Protein AF-A0A2G9TW06-F1 (afdb_monomer_lite)

pLDDT: mean 89.99, std 10.23, range [51.75, 98.56]

Foldseek 3Di:
DVVVVVVLLVVLVVCVVVVNNVVSVVSLVVVCVVDPQPLSSLVSVLVSLQVVLVPDPHRDSVVSLVSLCCQLPDPPHDLLRNLVSLQVVLVCCVPVVVNLVVSLVSLVVSCVVVVQDPSSLVSQLVSQPPDPPHDLVSNLVSLVSNLPTPYDPVSNVVSVVVNVVCCVPPNPDPPD

Sequence (176 aa):
MADYKVKVVWMSAWQLRYGNYAEAGSILNSFRRKHPGYAAVELRLIGMLRRRADAERSPDYSGVINKFEKLIHSSDTPRHLSSYYSVKLARFHLKTRNDRRLAEKIIRRALERDRDNIQLLLQLIDLAFTNPEFSQTAVIEAFDFAIKSNISDADKLQFSQRKLDFLEDLSYDIDV

InterPro domains:
  IPR011990 Tetratricopeptide-like helical domain superfamily [G3DSA:1.25.40.10] (8-174)
  IPR011990 Tetratricopeptide-like helical domain superfamily [SSF48452] (10-169)

Secondary structure (DSSP, 8-state):
-HHHHHHHHHHHHHHHHTT-HHHHHHHHHHHHHHSTT-HHHHHHHHHHHHHHHHTSSS---HHHHHHHHHHHH-TTS-HHHHHHHHHHHHHHHHHHS--HHHHHHHHHHHHTTSTT-HHHHHHHHHHHHT-SS--HHHHHHHHHHHHTSS--HHHHHHHHHHHHHHHHHH-S-S--

Organism: Teladorsagia circumcincta (NCBI:txid45464)

Radius of gyration: 19.0 Å; chains: 1; bounding box: 40×36×56 Å

Structure (mmCIF, N/CA/C/O backbone):
data_AF-A0A2G9TW06-F1
#
_entry.id   AF-A0A2G9TW06-F1
#
loop_
_atom_site.group_PDB
_atom_site.id
_atom_site.type_symbol
_atom_site.label_atom_id
_atom_site.label_alt_id
_atom_site.label_comp_id
_atom_site.label_asym_id
_atom_site.label_entity_id
_atom_site.label_seq_id
_atom_site.pdbx_PDB_ins_code
_atom_site.Cartn_x
_atom_site.Cartn_y
_atom_site.Cartn_z
_atom_site.occupancy
_atom_site.B_iso_or_equiv
_atom_site.auth_seq_id
_atom_site.auth_comp_id
_atom_site.auth_asym_id
_atom_site.auth_atom_id
_atom_site.pdbx_PDB_model_num
ATOM 1 N N . MET A 1 1 ? -1.744 -24.840 -16.290 1.00 54.44 1 MET A N 1
ATOM 2 C CA . MET A 1 1 ? -1.806 -23.364 -16.463 1.00 54.44 1 MET A CA 1
ATOM 3 C C . MET A 1 1 ? -1.023 -22.598 -15.387 1.00 54.44 1 MET A C 1
ATOM 5 O O . MET A 1 1 ? -0.313 -21.676 -15.760 1.00 54.44 1 MET A O 1
ATOM 9 N N . ALA A 1 2 ? -1.092 -22.960 -14.095 1.00 58.78 2 ALA A N 1
ATOM 10 C CA . ALA A 1 2 ? -0.295 -22.322 -13.029 1.00 58.78 2 ALA A CA 1
ATOM 11 C C . ALA A 1 2 ? 1.229 -22.384 -13.278 1.00 58.78 2 ALA A C 1
ATOM 13 O O . ALA A 1 2 ? 1.912 -21.370 -13.169 1.00 58.78 2 ALA A O 1
ATOM 14 N N . ASP A 1 3 ? 1.722 -23.535 -13.736 1.00 66.25 3 ASP A N 1
ATOM 15 C CA . ASP A 1 3 ? 3.138 -23.773 -14.047 1.00 66.25 3 ASP A CA 1
ATOM 16 C C . ASP A 1 3 ? 3.697 -22.817 -15.124 1.00 66.25 3 ASP A C 1
ATOM 18 O O . ASP A 1 3 ? 4.742 -22.195 -14.956 1.00 66.25 3 ASP A O 1
ATOM 22 N N . TYR A 1 4 ? 2.925 -22.555 -16.185 1.00 68.75 4 TYR A N 1
ATOM 23 C CA . TYR A 1 4 ? 3.313 -21.604 -17.235 1.00 68.75 4 TYR A CA 1
ATOM 24 C C . TYR A 1 4 ? 3.450 -20.164 -16.712 1.00 68.75 4 TYR A C 1
ATOM 26 O O . TYR A 1 4 ? 4.367 -19.440 -17.100 1.00 68.75 4 TYR A O 1
ATOM 34 N N . LYS A 1 5 ? 2.565 -19.745 -15.798 1.00 70.25 5 LYS A N 1
ATOM 35 C CA . LYS A 1 5 ? 2.596 -18.397 -15.211 1.00 70.25 5 LYS A CA 1
ATOM 36 C C . LYS A 1 5 ? 3.821 -18.211 -14.315 1.00 70.25 5 LYS A C 1
ATOM 38 O O . LYS A 1 5 ? 4.487 -17.180 -14.400 1.00 70.25 5 LYS A O 1
ATOM 43 N N . VAL A 1 6 ? 4.141 -19.219 -13.500 1.00 72.56 6 VAL A N 1
ATOM 44 C CA . VAL A 1 6 ? 5.351 -19.234 -12.663 1.00 72.56 6 VAL A CA 1
ATOM 45 C C . VAL A 1 6 ? 6.596 -19.217 -13.544 1.00 72.56 6 VAL A C 1
ATOM 47 O O . VAL A 1 6 ? 7.471 -18.379 -13.340 1.00 72.56 6 VAL A O 1
ATOM 50 N N . LYS A 1 7 ? 6.634 -20.053 -14.585 1.00 73.69 7 LYS A N 1
ATOM 51 C CA . LYS A 1 7 ? 7.751 -20.148 -15.530 1.00 73.69 7 LYS A CA 1
ATOM 52 C C . LYS A 1 7 ? 8.046 -18.825 -16.235 1.00 73.69 7 LYS A C 1
ATOM 54 O O . LYS A 1 7 ? 9.206 -18.445 -16.326 1.00 73.69 7 LYS A O 1
ATOM 59 N N . VAL A 1 8 ? 7.029 -18.079 -16.669 1.00 74.25 8 VAL A N 1
ATOM 60 C CA . VAL A 1 8 ? 7.224 -16.767 -17.318 1.00 74.25 8 VAL A CA 1
ATOM 61 C C . VAL A 1 8 ? 7.754 -15.715 -16.344 1.00 74.25 8 VAL A C 1
ATOM 63 O O . VAL A 1 8 ? 8.673 -14.963 -16.683 1.00 74.25 8 VAL A O 1
ATOM 66 N N . VAL A 1 9 ? 7.228 -15.676 -15.117 1.00 71.81 9 VAL A N 1
ATOM 67 C CA . VAL A 1 9 ? 7.752 -14.784 -14.072 1.00 71.81 9 VAL A CA 1
ATOM 68 C C . VAL A 1 9 ? 9.211 -15.131 -13.772 1.00 71.81 9 VAL A C 1
ATOM 70 O O . VAL A 1 9 ? 10.056 -14.236 -13.751 1.00 71.81 9 VAL A O 1
ATOM 73 N N . TRP A 1 10 ? 9.523 -16.418 -13.632 1.00 75.00 10 TRP A N 1
ATOM 74 C CA . TRP A 1 10 ? 10.867 -16.908 -13.347 1.00 75.00 10 TRP A CA 1
ATOM 75 C C . TRP A 1 10 ? 11.848 -16.620 -14.492 1.00 75.00 10 TRP A C 1
ATOM 77 O O . TRP A 1 10 ? 12.915 -16.063 -14.257 1.00 75.00 10 TRP A O 1
ATOM 87 N N . MET A 1 11 ? 11.463 -16.888 -15.742 1.00 69.88 11 MET A N 1
ATOM 88 C CA . MET A 1 11 ? 12.270 -16.603 -16.936 1.00 69.88 11 MET A CA 1
ATOM 89 C C . MET A 1 11 ? 12.551 -15.111 -17.099 1.00 69.88 11 MET A C 1
ATOM 91 O O . MET A 1 11 ? 13.693 -14.720 -17.325 1.00 69.88 11 MET A O 1
ATOM 95 N N . SER A 1 12 ? 11.540 -14.255 -16.924 1.00 72.25 12 SER A N 1
ATOM 96 C CA . SER A 1 12 ? 11.765 -12.807 -16.956 1.00 72.25 12 SER A CA 1
ATOM 97 C C . SER A 1 12 ? 12.694 -12.358 -15.824 1.00 72.25 12 SER A C 1
ATOM 99 O O . SER A 1 12 ? 13.491 -11.439 -15.999 1.00 72.25 12 SER A O 1
ATOM 101 N N . ALA A 1 13 ? 12.627 -13.010 -14.658 1.00 72.50 13 ALA A N 1
ATOM 102 C CA . ALA A 1 13 ? 13.502 -12.705 -13.539 1.00 72.50 13 ALA A CA 1
ATOM 103 C C . ALA A 1 13 ? 14.948 -13.130 -13.780 1.00 72.50 13 ALA A C 1
ATOM 105 O O . ALA A 1 13 ? 15.857 -12.360 -13.471 1.00 72.50 13 ALA A O 1
ATOM 106 N N . TRP A 1 14 ? 15.131 -14.297 -14.389 1.00 73.25 14 TRP A N 1
ATOM 107 C CA . TRP A 1 14 ? 16.414 -14.802 -14.841 1.00 73.25 14 TRP A CA 1
ATOM 108 C C . TRP A 1 14 ? 17.039 -13.858 -15.873 1.00 73.25 14 TRP A C 1
ATOM 110 O O . TRP A 1 14 ? 18.122 -13.346 -15.622 1.00 73.25 14 TRP A O 1
ATOM 120 N N . GLN A 1 15 ? 16.324 -13.491 -16.943 1.00 73.44 15 GLN A N 1
ATOM 121 C CA . GLN A 1 15 ? 16.836 -12.566 -17.969 1.00 73.44 15 GLN A CA 1
ATOM 122 C C . GLN A 1 15 ? 17.279 -11.214 -17.383 1.00 73.44 15 GLN A C 1
ATOM 124 O O . GLN A 1 15 ? 18.319 -10.668 -17.746 1.00 73.44 15 GLN A O 1
ATOM 129 N N . LEU A 1 16 ? 16.539 -10.701 -16.397 1.00 70.56 16 LEU A N 1
ATOM 130 C CA . LEU A 1 16 ? 16.907 -9.472 -15.690 1.00 70.56 16 LEU A CA 1
ATOM 131 C C . LEU A 1 16 ? 18.169 -9.613 -14.831 1.00 70.56 16 LEU A C 1
ATOM 133 O O . LEU A 1 16 ? 18.890 -8.633 -14.670 1.00 70.56 16 LEU A O 1
ATOM 137 N N . ARG A 1 17 ? 18.449 -10.807 -14.297 1.00 72.94 17 ARG A N 1
ATOM 138 C CA . ARG A 1 17 ? 19.679 -11.090 -13.543 1.00 72.94 17 ARG A CA 1
ATOM 139 C C . ARG A 1 17 ? 20.920 -11.045 -14.438 1.00 72.94 17 ARG A C 1
ATOM 141 O O . ARG A 1 17 ? 21.968 -10.624 -13.969 1.00 72.94 17 ARG A O 1
ATOM 148 N N . TYR A 1 18 ? 20.787 -11.421 -15.709 1.00 75.75 18 TYR A N 1
ATOM 149 C CA . TYR A 1 18 ? 21.867 -11.368 -16.704 1.00 75.75 18 TYR A CA 1
ATOM 150 C C . TYR A 1 18 ? 21.911 -10.045 -17.484 1.00 75.75 18 TYR A C 1
ATOM 152 O O . TYR A 1 18 ? 22.607 -9.941 -18.487 1.00 75.75 18 TYR A O 1
ATOM 160 N N . GLY A 1 19 ? 21.165 -9.023 -17.047 1.00 72.94 19 GLY A N 1
ATOM 161 C CA . GLY A 1 19 ? 21.174 -7.699 -17.675 1.00 72.94 19 GLY A CA 1
ATOM 162 C C . GLY A 1 19 ? 20.439 -7.621 -19.018 1.00 72.94 19 GLY A C 1
ATOM 163 O O . GLY A 1 19 ? 20.488 -6.584 -19.677 1.00 72.94 19 GLY A O 1
ATOM 164 N N . ASN A 1 20 ? 19.707 -8.662 -19.422 1.00 82.62 20 ASN A N 1
ATOM 165 C CA . ASN A 1 20 ? 18.988 -8.686 -20.693 1.00 82.62 20 ASN A CA 1
ATOM 166 C C . ASN A 1 20 ? 17.563 -8.118 -20.547 1.00 82.62 20 ASN A C 1
ATOM 168 O O . ASN A 1 20 ? 16.547 -8.821 -20.547 1.00 82.62 20 ASN A O 1
ATOM 172 N N . TYR A 1 21 ? 17.490 -6.796 -20.376 1.00 79.31 21 TYR A N 1
ATOM 173 C CA . TYR A 1 21 ? 16.233 -6.074 -20.161 1.00 79.31 21 TYR A CA 1
ATOM 174 C C . TYR A 1 21 ? 15.301 -6.100 -21.380 1.00 79.31 21 TYR A C 1
ATOM 176 O O . TYR A 1 21 ? 14.080 -6.107 -21.210 1.00 79.31 21 TYR A O 1
ATOM 184 N N . ALA A 1 22 ? 15.850 -6.121 -22.598 1.00 81.56 22 ALA A N 1
ATOM 185 C CA . ALA A 1 22 ? 15.057 -6.093 -23.825 1.00 81.56 22 ALA A CA 1
ATOM 186 C C . ALA A 1 22 ? 14.252 -7.390 -23.996 1.00 81.56 22 ALA A C 1
ATOM 188 O O . ALA A 1 22 ? 13.036 -7.355 -24.207 1.00 81.56 22 ALA A O 1
ATOM 189 N N . GLU A 1 23 ? 14.908 -8.538 -23.814 1.00 83.56 23 GLU A N 1
ATOM 190 C CA . GLU A 1 23 ? 14.266 -9.844 -23.929 1.00 83.56 23 GLU A CA 1
ATOM 191 C C . GLU A 1 23 ? 13.256 -10.079 -22.800 1.00 83.56 23 GLU A C 1
ATOM 193 O O . GLU A 1 23 ? 12.117 -10.478 -23.057 1.00 83.56 23 GLU A O 1
ATOM 198 N N . ALA A 1 24 ? 13.616 -9.723 -21.559 1.00 83.31 24 ALA A N 1
ATOM 199 C CA . ALA A 1 24 ? 12.687 -9.753 -20.430 1.00 83.31 24 ALA A CA 1
ATOM 200 C C . ALA A 1 24 ? 11.417 -8.933 -20.714 1.00 83.31 24 ALA A C 1
ATOM 202 O O . ALA A 1 24 ? 10.301 -9.395 -20.461 1.00 83.31 24 ALA A O 1
ATOM 203 N N . GLY A 1 25 ? 11.574 -7.734 -21.286 1.00 84.56 25 GLY A N 1
ATOM 204 C CA . GLY A 1 25 ? 10.462 -6.878 -21.689 1.00 84.56 25 GLY A CA 1
ATOM 205 C C . GLY A 1 25 ? 9.593 -7.509 -22.778 1.00 84.56 25 GLY A C 1
ATOM 206 O O . GLY A 1 25 ? 8.365 -7.459 -22.686 1.00 84.56 25 GLY A O 1
ATOM 207 N N . SER A 1 26 ? 10.202 -8.141 -23.784 1.00 87.00 26 SER A N 1
ATOM 208 C CA . SER A 1 26 ? 9.482 -8.828 -24.866 1.00 87.00 26 SER A CA 1
ATOM 209 C C . SER A 1 26 ? 8.636 -9.999 -24.351 1.00 87.00 26 SER A C 1
ATOM 211 O O . SER A 1 26 ? 7.446 -10.100 -24.675 1.00 87.00 26 SER A O 1
ATOM 213 N N . ILE A 1 27 ? 9.212 -10.835 -23.478 1.00 86.38 27 ILE A N 1
ATOM 214 C CA . ILE A 1 27 ? 8.524 -11.967 -22.840 1.00 86.38 27 ILE A CA 1
ATOM 215 C C . ILE A 1 27 ? 7.330 -11.466 -22.018 1.00 86.38 27 ILE A C 1
ATOM 217 O O . ILE A 1 27 ? 6.205 -11.940 -22.196 1.00 86.38 27 ILE A O 1
ATOM 221 N N . LEU A 1 28 ? 7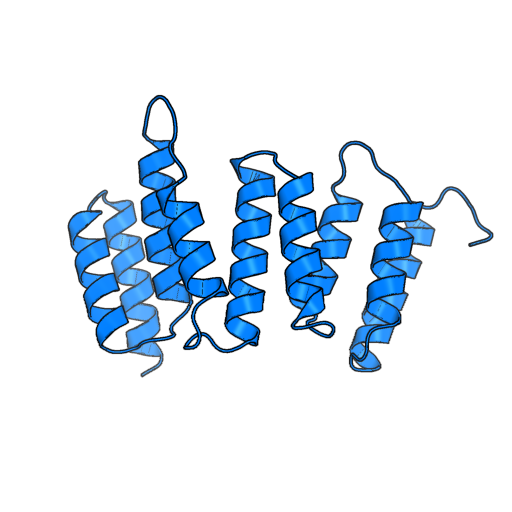.549 -10.466 -21.158 1.00 86.38 28 LEU A N 1
ATOM 222 C CA . LEU A 1 28 ? 6.508 -9.912 -20.290 1.00 86.38 28 LEU A CA 1
ATOM 223 C C . LEU A 1 28 ? 5.385 -9.240 -21.086 1.00 86.38 28 LEU A C 1
ATOM 225 O O . LEU A 1 28 ? 4.214 -9.452 -20.782 1.00 86.38 28 LEU A O 1
ATOM 229 N N . ASN A 1 29 ? 5.710 -8.472 -22.129 1.00 86.94 29 ASN A N 1
ATOM 230 C CA . ASN A 1 29 ? 4.702 -7.840 -22.983 1.00 86.94 29 ASN A CA 1
ATOM 231 C C . ASN A 1 29 ? 3.894 -8.877 -23.774 1.00 86.94 29 ASN A C 1
ATOM 233 O O . ASN A 1 29 ? 2.678 -8.737 -23.910 1.00 86.94 29 ASN A O 1
ATOM 237 N N . SER A 1 30 ? 4.544 -9.932 -24.268 1.00 87.75 30 SER A N 1
ATOM 238 C CA . SER A 1 30 ? 3.863 -11.029 -24.961 1.00 87.75 30 SER A CA 1
ATOM 239 C C . SER A 1 30 ? 2.915 -11.782 -24.034 1.00 87.75 30 SER A C 1
ATOM 241 O O . SER A 1 30 ? 1.785 -12.072 -24.421 1.00 87.75 30 SER A O 1
ATOM 243 N N . PHE A 1 31 ? 3.334 -12.031 -22.794 1.00 87.31 31 PHE A N 1
ATOM 244 C CA . PHE A 1 31 ? 2.477 -12.638 -21.784 1.00 87.31 31 PHE A CA 1
ATOM 245 C C . PHE A 1 31 ? 1.322 -11.718 -21.376 1.00 87.31 31 PHE A C 1
ATOM 247 O O . PHE A 1 31 ? 0.184 -12.176 -21.323 1.00 87.31 31 PHE A O 1
ATOM 254 N N . ARG A 1 32 ? 1.579 -10.418 -21.160 1.00 85.81 32 ARG A N 1
ATOM 255 C CA . ARG A 1 32 ? 0.546 -9.420 -20.832 1.00 85.81 32 ARG A CA 1
ATOM 256 C C . ARG A 1 32 ? -0.581 -9.417 -21.863 1.00 85.81 32 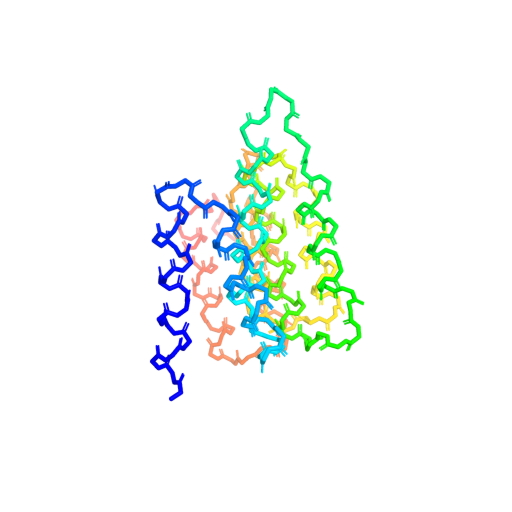ARG A C 1
ATOM 258 O O . ARG A 1 32 ? -1.742 -9.375 -21.484 1.00 85.81 32 ARG A O 1
ATOM 265 N N . ARG A 1 33 ? -0.242 -9.486 -23.157 1.00 86.38 33 ARG A N 1
ATOM 266 C CA . ARG A 1 33 ? -1.234 -9.543 -24.245 1.00 86.38 33 ARG A CA 1
ATOM 267 C C . ARG A 1 33 ? -2.108 -10.798 -24.184 1.00 86.38 33 ARG A C 1
ATOM 269 O O . ARG A 1 33 ? -3.290 -10.716 -24.477 1.00 86.38 33 ARG A O 1
ATOM 276 N N . LYS A 1 34 ? -1.532 -11.944 -23.809 1.00 85.62 34 LYS A N 1
ATOM 277 C CA . LYS A 1 34 ? -2.253 -13.224 -23.705 1.00 85.62 34 LYS A CA 1
ATOM 278 C C . LYS A 1 34 ? -3.063 -13.353 -22.411 1.00 85.62 34 LYS A C 1
ATOM 280 O O . LYS A 1 34 ? -4.050 -14.080 -22.380 1.00 85.62 34 LYS A O 1
ATOM 285 N N . HIS A 1 35 ? -2.635 -12.679 -21.346 1.00 82.88 35 HIS A N 1
ATOM 286 C CA . HIS A 1 35 ? -3.215 -12.778 -20.008 1.00 82.88 35 HIS A CA 1
ATOM 287 C C . HIS A 1 35 ? -3.328 -11.386 -19.359 1.00 82.88 35 HIS A C 1
ATOM 289 O O . HIS A 1 35 ? -2.545 -11.064 -18.454 1.00 82.88 35 HIS A O 1
ATOM 295 N N . PRO A 1 36 ? -4.275 -10.544 -19.816 1.00 80.19 36 PRO A N 1
ATOM 296 C CA . PRO A 1 36 ? -4.518 -9.242 -19.203 1.00 80.19 36 PRO A CA 1
ATOM 297 C C . PRO A 1 36 ? -4.932 -9.398 -17.731 1.00 80.19 36 PRO A C 1
ATOM 299 O O . PRO A 1 36 ? -5.491 -10.416 -17.327 1.00 80.19 36 PRO A O 1
ATOM 302 N N . GLY A 1 37 ? -4.611 -8.399 -16.905 1.00 79.81 37 GLY A N 1
ATOM 303 C CA . GLY A 1 37 ? -4.946 -8.396 -15.474 1.00 79.81 37 GLY A CA 1
ATOM 304 C C . GLY A 1 37 ? -4.001 -9.201 -14.571 1.00 79.81 37 GLY A C 1
ATOM 305 O O . GLY A 1 37 ? -4.181 -9.211 -13.354 1.00 79.81 37 GLY A O 1
ATOM 306 N N . TYR A 1 38 ? -2.957 -9.845 -15.108 1.00 87.19 38 TYR A N 1
ATOM 307 C CA . TYR A 1 38 ? -1.989 -10.570 -14.280 1.00 87.19 38 TYR A CA 1
ATOM 308 C C . TYR A 1 38 ? -1.014 -9.616 -13.569 1.00 87.19 38 TYR A C 1
ATOM 310 O O . TYR A 1 38 ? 0.043 -9.264 -14.099 1.00 87.19 38 TYR A O 1
ATOM 318 N N . ALA A 1 39 ? -1.357 -9.217 -12.341 1.00 87.44 39 ALA A N 1
ATOM 319 C CA . ALA A 1 39 ? -0.666 -8.158 -11.599 1.00 87.44 39 ALA A CA 1
ATOM 320 C C . ALA A 1 39 ? 0.852 -8.355 -11.448 1.00 87.44 39 ALA A C 1
ATOM 322 O O . ALA A 1 39 ? 1.613 -7.389 -11.508 1.00 87.44 39 ALA A O 1
ATOM 323 N N . ALA A 1 40 ? 1.320 -9.600 -11.319 1.00 85.62 40 ALA A N 1
ATOM 324 C CA . ALA A 1 40 ? 2.749 -9.898 -11.214 1.00 85.62 40 ALA A CA 1
ATOM 325 C C . ALA A 1 40 ? 3.552 -9.437 -12.447 1.00 85.62 40 ALA A C 1
ATOM 327 O O . ALA A 1 40 ? 4.700 -9.013 -12.310 1.00 85.62 40 ALA A O 1
ATOM 328 N N . VAL A 1 41 ? 2.954 -9.480 -13.643 1.00 87.88 41 VAL A N 1
ATOM 329 C CA . VAL A 1 41 ? 3.599 -9.025 -14.886 1.00 87.88 41 VAL A CA 1
ATOM 330 C C . VAL A 1 41 ? 3.708 -7.508 -14.905 1.00 87.88 41 VAL A C 1
ATOM 332 O O . VAL A 1 41 ? 4.777 -6.981 -15.210 1.00 87.88 41 VAL A O 1
ATOM 335 N N . GLU A 1 42 ? 2.643 -6.806 -14.515 1.00 90.62 42 GLU A N 1
ATOM 336 C CA . GLU A 1 42 ? 2.659 -5.345 -14.418 1.00 90.62 42 GLU A CA 1
ATOM 337 C C . GLU A 1 42 ? 3.699 -4.861 -13.408 1.00 90.62 42 GLU A C 1
ATOM 339 O O . GLU A 1 42 ? 4.520 -4.003 -13.730 1.00 90.62 42 GLU A O 1
ATOM 344 N N . LEU A 1 43 ? 3.760 -5.478 -12.225 1.00 91.31 43 LEU A N 1
ATOM 345 C CA . LEU A 1 43 ? 4.783 -5.148 -11.232 1.00 91.31 43 LEU A CA 1
ATOM 346 C C . LEU A 1 43 ? 6.201 -5.430 -11.726 1.00 91.31 43 LEU A C 1
ATOM 348 O O . LEU A 1 43 ? 7.127 -4.692 -11.385 1.00 91.31 43 LEU A O 1
ATOM 352 N N . ARG A 1 44 ? 6.401 -6.472 -12.540 1.00 88.69 44 ARG A N 1
ATOM 353 C CA . ARG A 1 44 ? 7.720 -6.767 -13.108 1.00 88.69 44 ARG A CA 1
ATOM 354 C C . ARG A 1 44 ? 8.140 -5.703 -14.117 1.00 88.69 44 ARG A C 1
ATOM 356 O O . ARG A 1 44 ? 9.276 -5.235 -14.039 1.00 88.69 44 ARG A O 1
ATOM 363 N N . LEU A 1 45 ? 7.228 -5.294 -15.000 1.00 89.56 45 LEU A N 1
ATOM 364 C CA . LEU A 1 45 ? 7.445 -4.207 -15.959 1.00 89.56 45 LEU A CA 1
ATOM 365 C C . LEU A 1 45 ? 7.747 -2.886 -15.242 1.00 89.56 45 LEU A C 1
ATOM 367 O O . LEU A 1 45 ? 8.724 -2.217 -15.570 1.00 89.56 45 LEU A O 1
ATOM 371 N N . ILE A 1 46 ? 6.977 -2.548 -14.209 1.00 93.12 46 ILE A N 1
ATOM 372 C CA . ILE A 1 46 ? 7.234 -1.365 -13.378 1.00 93.12 46 ILE A CA 1
ATOM 373 C C . ILE A 1 46 ? 8.599 -1.463 -12.690 1.00 93.12 46 ILE A C 1
ATOM 375 O O . ILE A 1 46 ? 9.370 -0.508 -12.686 1.00 93.12 46 ILE A O 1
ATOM 379 N N . GLY A 1 47 ? 8.945 -2.634 -12.153 1.00 90.88 47 GLY A N 1
ATOM 380 C CA . GLY A 1 47 ? 10.249 -2.867 -11.542 1.00 90.88 47 GLY A CA 1
ATOM 381 C C . GLY A 1 47 ? 11.417 -2.703 -12.520 1.00 90.88 47 GLY A C 1
ATOM 382 O O . GLY A 1 47 ? 12.505 -2.328 -12.091 1.00 90.88 47 GLY A O 1
ATOM 383 N N . MET A 1 48 ? 11.216 -2.968 -13.816 1.00 88.50 48 MET A N 1
ATOM 384 C CA . MET A 1 48 ? 12.212 -2.676 -14.855 1.00 88.50 48 MET A CA 1
ATOM 385 C C . MET A 1 48 ? 12.370 -1.175 -15.079 1.00 88.50 48 MET A C 1
ATOM 387 O O . MET A 1 48 ? 13.502 -0.705 -15.121 1.00 88.50 48 MET A O 1
ATOM 391 N N . LEU A 1 49 ? 11.260 -0.432 -15.172 1.00 90.69 49 LEU A N 1
ATOM 392 C CA . LEU A 1 49 ? 11.288 1.031 -15.280 1.00 90.69 49 LEU A CA 1
ATOM 393 C C . LEU A 1 49 ? 12.024 1.651 -14.089 1.00 90.69 49 LEU A C 1
ATOM 395 O O . LEU A 1 49 ? 12.889 2.495 -14.277 1.00 90.69 49 LEU A O 1
ATOM 399 N N . ARG A 1 50 ? 11.744 1.158 -12.878 1.00 92.75 50 ARG A N 1
ATOM 400 C CA . ARG A 1 50 ? 12.413 1.612 -11.658 1.00 92.75 50 ARG A CA 1
ATOM 401 C C . ARG A 1 50 ? 13.918 1.353 -11.699 1.00 92.75 50 ARG A C 1
ATOM 403 O O . ARG A 1 50 ? 14.676 2.285 -11.511 1.00 92.75 50 ARG A O 1
ATOM 410 N N . ARG A 1 51 ? 14.352 0.122 -12.003 1.00 89.38 51 ARG A N 1
ATOM 411 C CA . ARG A 1 51 ? 15.790 -0.205 -12.090 1.00 89.38 51 ARG A CA 1
ATOM 412 C C . ARG A 1 51 ? 16.521 0.603 -13.160 1.00 89.38 51 ARG A C 1
ATOM 414 O O . ARG A 1 51 ? 17.696 0.894 -12.988 1.00 89.38 51 ARG A O 1
ATOM 421 N N . ARG A 1 52 ? 15.843 0.933 -14.262 1.00 87.25 52 ARG A N 1
ATOM 422 C CA . ARG A 1 52 ? 16.401 1.812 -15.292 1.00 87.25 52 ARG A CA 1
ATOM 423 C C . ARG A 1 52 ? 16.603 3.226 -14.749 1.00 87.25 52 ARG A C 1
ATOM 425 O O . ARG A 1 52 ? 17.698 3.744 -14.896 1.00 87.25 52 ARG A O 1
ATOM 432 N N . ALA A 1 53 ? 15.594 3.790 -14.087 1.00 90.50 53 ALA A N 1
ATOM 433 C CA . ALA A 1 53 ? 15.698 5.099 -13.445 1.00 90.50 53 ALA A CA 1
ATOM 434 C C . ALA A 1 53 ? 16.787 5.123 -12.357 1.00 90.50 53 ALA A C 1
ATOM 436 O O . ALA A 1 53 ? 17.571 6.061 -12.301 1.00 90.50 53 ALA A O 1
ATOM 437 N N . ASP A 1 54 ? 16.896 4.064 -11.544 1.00 88.81 54 ASP A N 1
ATOM 438 C CA . ASP A 1 54 ? 17.937 3.939 -10.510 1.00 88.81 54 ASP A CA 1
ATOM 439 C C . ASP A 1 54 ? 19.366 3.985 -11.096 1.00 88.81 54 ASP A C 1
ATOM 441 O O . ASP A 1 54 ? 20.306 4.347 -10.394 1.00 88.81 54 ASP A O 1
ATOM 445 N N . ALA A 1 55 ? 19.549 3.578 -12.359 1.00 88.25 55 ALA A N 1
ATOM 446 C CA . ALA A 1 55 ? 20.848 3.571 -13.034 1.00 88.25 55 ALA A CA 1
ATOM 447 C C . ALA A 1 55 ? 21.229 4.938 -13.633 1.00 88.25 55 ALA A C 1
ATOM 449 O O . ALA A 1 55 ? 22.360 5.119 -14.087 1.00 88.25 55 ALA A O 1
ATOM 450 N N . GLU A 1 56 ? 20.300 5.893 -13.667 1.00 89.56 56 GLU A N 1
ATOM 451 C CA . GLU A 1 56 ? 20.536 7.238 -14.185 1.00 89.56 56 GLU A CA 1
ATOM 452 C C . GLU A 1 56 ? 21.172 8.130 -13.110 1.00 89.56 56 GLU A C 1
ATOM 454 O O . GLU A 1 56 ? 20.880 8.022 -11.920 1.00 89.56 56 GLU A O 1
ATOM 459 N N . ARG A 1 57 ? 22.036 9.069 -13.527 1.00 88.94 57 ARG A N 1
ATOM 460 C CA . ARG A 1 57 ? 22.706 10.007 -12.603 1.00 88.94 57 ARG A CA 1
ATOM 461 C C . ARG A 1 57 ? 21.709 10.877 -11.826 1.00 88.94 57 ARG A C 1
ATOM 463 O O . ARG A 1 57 ? 21.987 11.274 -10.699 1.00 88.94 57 ARG A O 1
ATOM 470 N N . SER A 1 58 ? 20.573 11.193 -12.445 1.00 91.25 58 SER A N 1
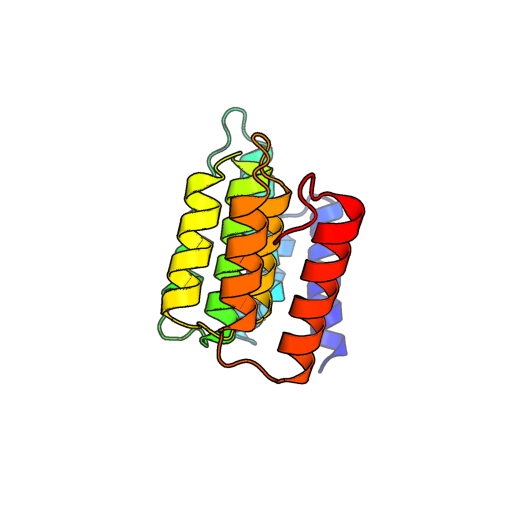ATOM 471 C CA . SER A 1 58 ? 19.438 11.869 -11.824 1.00 91.25 58 SER A CA 1
ATOM 472 C C . SER A 1 58 ? 18.194 11.027 -12.111 1.00 91.25 58 SER A C 1
ATOM 474 O O . SER A 1 58 ? 17.683 11.096 -13.227 1.00 91.25 58 SER A O 1
ATOM 476 N N . PRO A 1 59 ? 17.758 10.178 -11.163 1.00 91.69 59 PRO A N 1
ATOM 477 C CA . PRO A 1 59 ? 16.677 9.231 -11.411 1.00 91.69 59 PRO A CA 1
ATOM 478 C C . PRO A 1 59 ? 15.355 9.917 -11.772 1.00 91.69 59 PRO A C 1
ATOM 480 O O . PRO A 1 59 ? 14.779 10.627 -10.943 1.00 91.69 59 PRO A O 1
ATOM 483 N N . ASP A 1 60 ? 14.829 9.646 -12.971 1.00 93.62 60 ASP A N 1
ATOM 484 C CA . ASP A 1 60 ? 13.462 10.018 -13.341 1.00 93.62 60 ASP A CA 1
ATOM 485 C C . ASP A 1 60 ? 12.483 8.851 -13.135 1.00 93.62 60 ASP A C 1
ATOM 487 O O . ASP A 1 60 ? 12.440 7.868 -13.878 1.00 93.62 60 ASP A O 1
ATOM 491 N N . TYR A 1 61 ? 11.623 8.986 -12.127 1.00 96.19 61 TYR A N 1
ATOM 492 C CA . TYR A 1 61 ? 10.588 8.001 -11.819 1.00 96.19 61 TYR A CA 1
ATOM 493 C C . TYR A 1 61 ? 9.228 8.293 -12.469 1.00 96.19 61 TYR A C 1
ATOM 495 O O . TYR A 1 61 ? 8.256 7.587 -12.180 1.00 96.19 61 TYR A O 1
ATOM 503 N N . SER A 1 62 ? 9.125 9.291 -13.353 1.00 95.50 62 SER A N 1
ATOM 504 C CA . SER A 1 62 ? 7.880 9.664 -14.039 1.00 95.50 62 SER A CA 1
ATOM 505 C C . SER A 1 62 ? 7.208 8.464 -14.718 1.00 95.50 62 SER A C 1
ATOM 507 O O . SER A 1 62 ? 6.001 8.256 -14.573 1.00 95.50 62 SER A O 1
ATOM 509 N N . GLY A 1 63 ? 7.992 7.602 -15.374 1.00 95.56 63 GLY A N 1
ATOM 510 C CA . GLY A 1 63 ? 7.505 6.384 -16.023 1.00 95.56 63 GLY A CA 1
ATOM 511 C C . GLY A 1 63 ? 6.937 5.348 -15.047 1.00 95.56 63 GLY A C 1
ATOM 512 O O . GLY A 1 63 ? 5.921 4.717 -15.343 1.00 95.56 63 GLY A O 1
ATOM 513 N N . VAL A 1 64 ? 7.553 5.195 -13.868 1.00 96.19 64 VAL A N 1
ATOM 514 C CA . VAL A 1 64 ? 7.075 4.303 -12.795 1.00 96.19 64 VAL A CA 1
ATOM 515 C C . VAL A 1 64 ? 5.729 4.794 -12.272 1.00 96.19 64 VAL A C 1
ATOM 517 O O . VAL A 1 64 ? 4.773 4.020 -12.209 1.00 96.19 64 VAL A O 1
ATOM 520 N N . ILE A 1 65 ? 5.649 6.086 -11.950 1.00 97.88 65 ILE A N 1
ATOM 521 C CA . ILE A 1 65 ? 4.447 6.715 -11.396 1.00 97.88 65 ILE A CA 1
ATOM 522 C C . ILE A 1 65 ? 3.310 6.655 -12.420 1.00 97.88 65 ILE A C 1
ATOM 524 O O . ILE A 1 65 ? 2.252 6.113 -12.120 1.00 97.88 65 ILE A O 1
ATOM 528 N N . ASN A 1 66 ? 3.546 7.098 -13.659 1.00 97.75 66 ASN A N 1
ATOM 529 C CA . ASN A 1 66 ? 2.553 7.077 -14.738 1.00 97.75 66 ASN A CA 1
ATOM 530 C C . ASN A 1 66 ? 1.989 5.666 -14.964 1.00 97.75 66 ASN A C 1
ATOM 532 O O . ASN A 1 66 ? 0.784 5.487 -15.141 1.00 97.75 66 ASN A O 1
ATOM 536 N N . LYS A 1 67 ? 2.843 4.638 -14.912 1.00 96.31 67 LYS A N 1
ATOM 537 C CA . LYS A 1 67 ? 2.403 3.254 -15.083 1.00 96.31 67 LYS A CA 1
ATOM 538 C C . LYS A 1 67 ? 1.511 2.777 -13.931 1.00 96.31 67 LYS A C 1
ATOM 540 O O . LYS A 1 67 ? 0.520 2.107 -14.212 1.00 96.31 67 LYS A O 1
ATOM 545 N N . PHE A 1 68 ? 1.822 3.123 -12.680 1.00 97.94 68 PHE A N 1
ATOM 546 C CA . PHE A 1 68 ? 0.937 2.839 -11.545 1.00 97.94 68 PHE A CA 1
ATOM 547 C C . PHE A 1 68 ? -0.387 3.595 -11.650 1.00 97.94 68 PHE A C 1
ATOM 549 O O . PHE A 1 68 ? -1.436 2.968 -11.549 1.00 97.94 68 PHE A O 1
ATOM 556 N N . GLU A 1 69 ? -0.347 4.901 -11.915 1.00 97.75 69 GLU A N 1
ATOM 557 C CA . GLU A 1 69 ? -1.543 5.743 -12.036 1.00 97.75 69 GLU A CA 1
ATOM 558 C C . GLU A 1 69 ? -2.488 5.216 -13.123 1.00 97.75 69 GLU A C 1
ATOM 560 O O . GLU A 1 69 ? -3.681 5.045 -12.886 1.00 97.75 69 GLU A O 1
ATOM 565 N N . LYS A 1 70 ? -1.956 4.827 -14.290 1.00 96.69 70 LYS A N 1
ATOM 566 C CA . LYS A 1 70 ? -2.747 4.184 -15.352 1.00 96.69 70 LYS A CA 1
ATOM 567 C C . LYS A 1 70 ? -3.431 2.902 -14.891 1.00 96.69 70 LYS A C 1
ATOM 569 O O . LYS A 1 70 ? -4.569 2.660 -15.270 1.00 96.69 70 LYS A O 1
ATOM 574 N N . LEU A 1 71 ? -2.753 2.068 -14.104 1.00 95.62 71 LEU A N 1
ATOM 575 C CA . LEU A 1 71 ? -3.340 0.826 -13.599 1.00 95.62 71 LEU A CA 1
ATOM 576 C C . LEU A 1 71 ? -4.409 1.097 -12.536 1.00 95.62 71 LEU A C 1
ATOM 578 O O . LEU A 1 71 ? -5.443 0.441 -12.559 1.00 95.62 71 LEU A O 1
ATOM 582 N N . ILE A 1 72 ? -4.178 2.059 -11.643 1.00 97.00 72 ILE A N 1
ATOM 583 C CA . ILE A 1 72 ? -5.103 2.446 -10.566 1.00 97.00 72 ILE A CA 1
ATOM 584 C C . ILE A 1 72 ? -6.370 3.111 -11.128 1.00 97.00 72 ILE A C 1
ATOM 586 O O . ILE A 1 72 ? -7.463 2.900 -10.612 1.00 97.00 72 ILE A O 1
ATOM 590 N N . HIS A 1 73 ? -6.236 3.913 -12.186 1.00 96.06 73 HIS A N 1
ATOM 591 C CA . HIS A 1 73 ? -7.334 4.705 -12.748 1.00 96.06 73 HIS A CA 1
ATOM 592 C C . HIS A 1 73 ? -8.014 4.084 -13.975 1.00 96.06 73 HIS A C 1
ATOM 594 O O . HIS A 1 73 ? -8.994 4.643 -14.463 1.00 96.06 73 HIS A O 1
ATOM 600 N N . SER A 1 74 ? -7.524 2.949 -14.476 1.00 94.31 74 SER A N 1
ATOM 601 C CA . SER A 1 74 ? -8.164 2.239 -15.587 1.00 94.31 74 SER A CA 1
ATOM 602 C C . SER A 1 74 ? -9.520 1.663 -15.174 1.00 94.31 74 SER A C 1
ATOM 604 O O . SER A 1 74 ? -9.623 0.997 -14.144 1.00 94.31 74 SER A O 1
ATOM 606 N N . SER A 1 75 ? -10.537 1.849 -16.022 1.00 92.12 75 SER A N 1
ATOM 607 C CA . SER A 1 75 ? -11.862 1.225 -15.874 1.00 92.12 75 SER A CA 1
ATOM 608 C C . SER A 1 75 ? -11.807 -0.301 -15.900 1.00 92.12 75 SER A C 1
ATOM 610 O O . SER A 1 75 ? -12.645 -0.960 -15.292 1.00 92.12 75 SER A O 1
ATOM 612 N N . ASP A 1 76 ? -10.805 -0.857 -16.581 1.00 90.00 76 ASP A N 1
ATOM 613 C CA . ASP A 1 76 ? -10.654 -2.300 -16.770 1.00 90.00 76 ASP A CA 1
ATOM 614 C C . ASP A 1 76 ? -9.948 -2.972 -15.586 1.00 90.00 76 ASP A C 1
ATOM 616 O O . ASP A 1 76 ? -9.835 -4.198 -15.542 1.00 90.00 76 ASP A O 1
ATOM 620 N N . THR A 1 77 ? -9.435 -2.190 -14.629 1.00 92.44 77 THR A N 1
ATOM 621 C CA . THR A 1 77 ? -8.775 -2.725 -13.438 1.00 92.44 77 THR A CA 1
ATOM 622 C C . THR A 1 77 ? -9.815 -3.020 -12.352 1.00 92.44 77 THR A C 1
ATOM 624 O O . THR A 1 77 ? -10.434 -2.093 -11.827 1.00 92.44 77 THR A O 1
ATOM 627 N N . PRO A 1 78 ? -9.978 -4.287 -11.923 1.00 93.88 78 PRO A N 1
ATOM 628 C CA . PRO A 1 78 ? -10.834 -4.630 -10.793 1.00 93.88 78 PRO A CA 1
ATOM 629 C C . PRO A 1 78 ? -10.446 -3.865 -9.525 1.00 93.88 78 PRO A C 1
ATOM 631 O O . PRO A 1 78 ? -9.259 -3.687 -9.244 1.00 93.88 78 PRO A O 1
ATOM 634 N N . ARG A 1 79 ? -11.437 -3.500 -8.702 1.00 94.69 79 ARG A N 1
ATOM 635 C CA . ARG A 1 79 ? -11.240 -2.712 -7.469 1.00 94.69 79 ARG A CA 1
ATOM 636 C C . ARG A 1 79 ? -10.108 -3.241 -6.583 1.00 94.69 79 ARG A C 1
ATOM 638 O O . ARG A 1 79 ? -9.205 -2.487 -6.244 1.00 94.69 79 ARG A O 1
ATOM 645 N N . HIS A 1 80 ? -10.098 -4.543 -6.292 1.00 93.56 80 HIS A N 1
ATOM 646 C CA . HIS A 1 80 ? -9.061 -5.157 -5.455 1.00 93.56 80 HIS A CA 1
ATOM 647 C C . HIS A 1 80 ? -7.646 -5.026 -6.054 1.00 93.56 80 HIS A C 1
ATOM 649 O O . HIS A 1 80 ? -6.678 -4.862 -5.312 1.00 93.56 80 HIS A O 1
ATOM 655 N N . LEU A 1 81 ? -7.507 -5.057 -7.389 1.00 95.19 81 LEU A N 1
ATOM 656 C CA . LEU A 1 81 ? -6.228 -4.812 -8.059 1.00 95.19 81 LEU A CA 1
ATOM 657 C C . LEU A 1 81 ? -5.849 -3.332 -8.029 1.00 95.19 81 LEU A C 1
ATOM 659 O O . LEU A 1 81 ? -4.679 -3.029 -7.817 1.00 95.19 81 LEU A O 1
ATOM 663 N N . SER A 1 82 ? -6.810 -2.417 -8.178 1.00 97.12 82 SER A N 1
ATOM 664 C CA . SER A 1 82 ? -6.566 -0.983 -7.981 1.00 97.12 82 SER A CA 1
ATOM 665 C C . SER A 1 82 ? -6.006 -0.725 -6.579 1.00 97.12 82 SER A C 1
ATOM 667 O O . SER A 1 82 ? -4.936 -0.133 -6.457 1.00 97.12 82 SER A O 1
ATOM 669 N N . SER A 1 83 ? -6.658 -1.245 -5.534 1.00 98.00 83 SER A N 1
ATOM 670 C CA . SER A 1 83 ? -6.193 -1.149 -4.142 1.00 98.00 83 SER A CA 1
ATOM 671 C C . SER A 1 83 ? -4.793 -1.746 -3.970 1.00 98.00 83 SER A C 1
ATOM 673 O O . SER A 1 83 ? -3.910 -1.124 -3.376 1.00 98.00 83 SER A O 1
ATOM 675 N N . TYR A 1 84 ? -4.540 -2.915 -4.567 1.00 96.94 84 TYR A N 1
ATOM 676 C CA . TYR A 1 84 ? -3.217 -3.538 -4.571 1.00 96.94 84 TYR A CA 1
ATOM 677 C C . TYR A 1 84 ? -2.144 -2.639 -5.205 1.00 96.94 84 TYR A C 1
ATOM 679 O O . TYR A 1 84 ? -1.063 -2.473 -4.635 1.00 96.94 84 TYR A O 1
ATOM 687 N N . TYR A 1 85 ? -2.422 -2.026 -6.358 1.00 98.00 85 TYR A N 1
ATOM 688 C CA . TYR A 1 85 ? -1.487 -1.109 -7.009 1.00 98.00 85 TYR A CA 1
ATOM 689 C C . TYR A 1 85 ? -1.283 0.180 -6.208 1.00 98.00 85 TYR A C 1
ATOM 691 O O . TYR A 1 85 ? -0.145 0.640 -6.123 1.00 98.00 85 TYR A O 1
ATOM 699 N N . SER A 1 86 ? -2.319 0.712 -5.552 1.00 98.56 86 SER A N 1
ATOM 700 C CA . SER A 1 86 ? -2.196 1.856 -4.639 1.00 98.56 86 SER A CA 1
ATOM 701 C C . SER A 1 86 ? -1.246 1.559 -3.476 1.00 98.56 86 SER A C 1
ATOM 703 O O . SER A 1 86 ? -0.373 2.376 -3.190 1.00 98.56 86 SER A O 1
ATOM 705 N N . VAL A 1 87 ? -1.315 0.362 -2.872 1.00 98.44 87 VAL A N 1
ATOM 706 C CA . VAL A 1 87 ? -0.340 -0.071 -1.848 1.00 98.44 87 VAL A CA 1
ATOM 707 C C . VAL A 1 87 ? 1.082 -0.081 -2.412 1.00 98.44 87 VAL A C 1
ATOM 709 O O . VAL A 1 87 ? 2.018 0.393 -1.765 1.00 98.44 87 VAL A O 1
ATOM 712 N N . LYS A 1 88 ? 1.280 -0.615 -3.624 1.00 98.06 88 LYS A N 1
ATOM 713 C CA . LYS A 1 88 ? 2.615 -0.671 -4.245 1.00 98.06 88 LYS A CA 1
ATOM 714 C C . LYS A 1 88 ? 3.163 0.716 -4.576 1.00 98.06 88 LYS A C 1
ATOM 716 O O . LYS A 1 88 ? 4.345 0.952 -4.327 1.00 98.06 88 LYS A O 1
ATOM 721 N N . LEU A 1 89 ? 2.325 1.625 -5.070 1.00 98.44 89 LEU A N 1
ATOM 722 C CA . LEU A 1 89 ? 2.710 3.007 -5.337 1.00 98.44 89 LEU A CA 1
ATOM 723 C C . LEU A 1 89 ? 3.047 3.751 -4.036 1.00 98.44 89 LEU A C 1
ATOM 725 O O . LEU A 1 89 ? 4.100 4.379 -3.952 1.00 98.44 89 LEU A O 1
ATOM 729 N N . ALA A 1 90 ? 2.228 3.618 -2.990 1.00 98.38 90 ALA A N 1
ATOM 730 C CA . ALA A 1 90 ? 2.506 4.224 -1.688 1.00 98.38 90 ALA A CA 1
ATOM 731 C C . ALA A 1 90 ? 3.847 3.744 -1.105 1.00 98.38 90 ALA A C 1
ATOM 733 O O . ALA A 1 90 ? 4.670 4.557 -0.687 1.00 98.3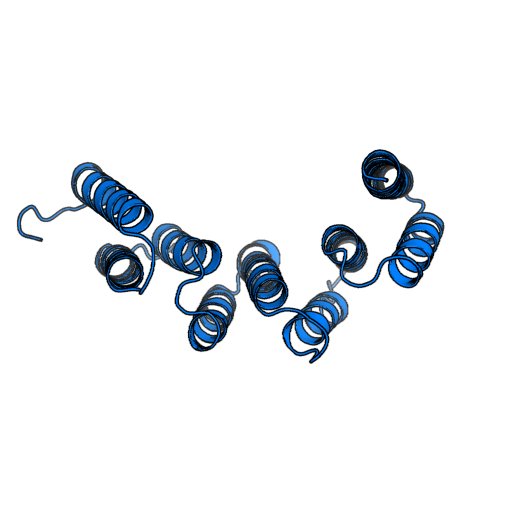8 90 ALA A O 1
ATOM 734 N N . ARG A 1 91 ? 4.129 2.433 -1.160 1.00 97.25 91 ARG A N 1
ATOM 735 C CA . ARG A 1 91 ? 5.428 1.875 -0.736 1.00 97.25 91 ARG A CA 1
ATOM 736 C C . ARG A 1 91 ? 6.595 2.428 -1.544 1.00 97.25 91 ARG A C 1
ATOM 738 O O . ARG A 1 91 ? 7.655 2.673 -0.978 1.00 97.25 91 ARG A O 1
ATOM 745 N N . PHE A 1 92 ? 6.408 2.617 -2.848 1.00 97.25 92 PHE A N 1
ATOM 746 C CA . PHE A 1 92 ? 7.420 3.220 -3.707 1.00 97.25 92 PHE A CA 1
ATOM 747 C C . PHE A 1 92 ? 7.726 4.667 -3.287 1.00 97.25 92 PHE A C 1
ATOM 749 O O . PHE A 1 92 ? 8.892 5.011 -3.097 1.00 97.25 92 PHE A O 1
ATOM 756 N N . HIS A 1 93 ? 6.702 5.493 -3.054 1.00 97.44 93 HIS A N 1
ATOM 757 C CA . HIS A 1 93 ? 6.901 6.856 -2.554 1.00 97.44 93 HIS A CA 1
ATOM 758 C C . HIS A 1 93 ? 7.581 6.880 -1.185 1.00 97.44 93 HIS A C 1
ATOM 760 O O . HIS A 1 93 ? 8.541 7.625 -0.998 1.00 97.44 93 HIS A O 1
ATOM 766 N N . LEU A 1 94 ? 7.157 6.012 -0.266 1.00 95.94 94 LEU A N 1
ATOM 767 C CA . LEU A 1 94 ? 7.743 5.922 1.067 1.00 95.94 94 LEU A CA 1
ATOM 768 C C . LEU A 1 94 ? 9.219 5.499 1.027 1.00 95.94 94 LEU A C 1
ATOM 770 O O . LEU A 1 94 ? 10.056 6.145 1.644 1.00 95.94 94 LEU A O 1
ATOM 774 N N . LYS A 1 95 ? 9.550 4.410 0.324 1.00 93.62 95 LYS A N 1
ATOM 775 C CA . LYS A 1 95 ? 10.884 3.787 0.399 1.00 93.62 95 LYS A CA 1
ATOM 776 C C . LYS A 1 95 ? 11.886 4.331 -0.610 1.00 93.62 95 LYS A C 1
ATOM 778 O O . LYS A 1 95 ? 13.074 4.333 -0.319 1.00 93.62 95 LYS A O 1
ATOM 783 N N . THR A 1 96 ? 11.436 4.750 -1.789 1.00 93.69 96 THR A N 1
ATOM 784 C CA . THR A 1 96 ? 12.334 5.219 -2.856 1.00 93.69 96 THR A CA 1
ATOM 785 C C . THR A 1 96 ? 12.390 6.738 -2.931 1.00 93.69 96 THR A C 1
ATOM 787 O O . THR A 1 96 ? 13.440 7.288 -3.239 1.00 93.69 96 THR A O 1
ATOM 790 N N . ARG A 1 97 ? 11.283 7.431 -2.637 1.00 93.44 97 ARG A N 1
ATOM 791 C CA . ARG A 1 97 ? 11.220 8.899 -2.724 1.00 93.44 97 ARG A CA 1
ATOM 792 C C . ARG A 1 97 ? 11.249 9.611 -1.374 1.00 93.44 97 ARG A C 1
ATOM 794 O O . ARG A 1 97 ? 11.289 10.836 -1.364 1.00 93.44 97 ARG A O 1
ATOM 801 N N . ASN A 1 98 ? 11.203 8.863 -0.269 1.00 93.88 98 ASN A N 1
ATOM 802 C CA . ASN A 1 98 ? 11.044 9.395 1.086 1.00 93.88 98 ASN A CA 1
ATOM 803 C C . ASN A 1 98 ? 9.841 10.358 1.222 1.00 93.88 98 ASN A C 1
ATOM 805 O O . ASN A 1 98 ? 9.834 11.262 2.052 1.00 93.88 98 ASN A O 1
ATOM 809 N N . ASP A 1 99 ? 8.813 10.181 0.384 1.00 95.88 99 ASP A N 1
ATOM 810 C CA . ASP A 1 99 ? 7.635 11.047 0.324 1.00 95.88 99 ASP A CA 1
ATOM 811 C C . ASP A 1 99 ? 6.466 10.382 1.047 1.00 95.88 99 ASP A C 1
ATOM 813 O O . ASP A 1 99 ? 5.572 9.753 0.467 1.00 95.88 99 ASP A O 1
ATOM 817 N N . ARG A 1 100 ? 6.525 10.484 2.369 1.00 95.38 100 ARG A N 1
ATOM 818 C CA . ARG A 1 100 ? 5.572 9.852 3.274 1.00 95.38 100 ARG A CA 1
ATOM 819 C C . ARG A 1 100 ? 4.183 10.479 3.209 1.00 95.38 100 ARG A C 1
ATOM 821 O O . ARG A 1 100 ? 3.192 9.754 3.228 1.00 95.38 100 ARG A O 1
ATOM 828 N N . ARG A 1 101 ? 4.111 11.808 3.080 1.00 95.44 101 ARG A N 1
ATOM 829 C CA . ARG A 1 101 ? 2.840 12.541 2.961 1.00 95.44 101 ARG A CA 1
ATOM 830 C C . ARG A 1 101 ? 2.066 12.078 1.732 1.00 95.44 101 ARG A C 1
ATOM 832 O O . ARG A 1 101 ? 0.863 11.836 1.812 1.00 95.44 101 ARG A O 1
ATOM 839 N N . LEU A 1 102 ? 2.750 11.908 0.599 1.00 97.62 102 LEU A N 1
ATOM 840 C CA . LEU A 1 102 ? 2.109 11.392 -0.603 1.00 97.62 102 LEU A CA 1
ATOM 841 C C . LEU A 1 102 ? 1.741 9.911 -0.469 1.00 97.62 102 LEU A C 1
ATOM 843 O O . LEU A 1 102 ? 0.646 9.532 -0.882 1.00 97.62 102 LEU A O 1
ATOM 847 N N . ALA A 1 103 ? 2.598 9.087 0.144 1.00 98.00 103 ALA A N 1
ATOM 848 C CA . ALA A 1 103 ? 2.278 7.686 0.413 1.00 98.00 103 ALA A CA 1
ATOM 849 C C . ALA A 1 103 ? 0.982 7.543 1.232 1.00 98.00 103 ALA A C 1
ATOM 851 O O . ALA A 1 103 ? 0.089 6.795 0.839 1.00 98.00 103 ALA A O 1
ATOM 852 N N . GLU A 1 104 ? 0.835 8.313 2.310 1.00 97.12 104 GLU A N 1
ATOM 853 C CA . GLU A 1 104 ? -0.379 8.328 3.129 1.00 97.12 104 GLU A CA 1
ATOM 854 C C . GLU A 1 104 ? -1.599 8.816 2.342 1.00 97.12 104 GLU A C 1
ATOM 856 O O . GLU A 1 104 ? -2.650 8.172 2.355 1.00 97.12 104 GLU A O 1
ATOM 861 N N . LYS A 1 105 ? -1.451 9.906 1.581 1.00 98.06 105 LYS A N 1
ATOM 862 C CA . LYS A 1 105 ? -2.520 10.443 0.730 1.00 98.06 105 LYS A CA 1
ATOM 863 C C . LYS A 1 105 ? -3.027 9.415 -0.284 1.00 98.06 105 LYS A C 1
ATOM 865 O O . LYS A 1 105 ? -4.231 9.340 -0.522 1.00 98.06 105 LYS A O 1
ATOM 870 N N . ILE A 1 106 ? -2.133 8.626 -0.880 1.00 98.50 106 ILE A N 1
ATOM 871 C CA . ILE A 1 106 ? -2.495 7.551 -1.816 1.00 98.50 106 ILE A CA 1
ATOM 872 C C . ILE A 1 106 ? -3.317 6.470 -1.106 1.00 98.50 106 ILE A C 1
ATOM 874 O O . ILE A 1 106 ? -4.346 6.054 -1.636 1.00 98.50 106 ILE A O 1
ATOM 878 N N . ILE A 1 107 ? -2.903 6.041 0.092 1.00 98.50 107 ILE A N 1
ATOM 879 C CA . ILE A 1 107 ? -3.626 5.018 0.862 1.00 98.50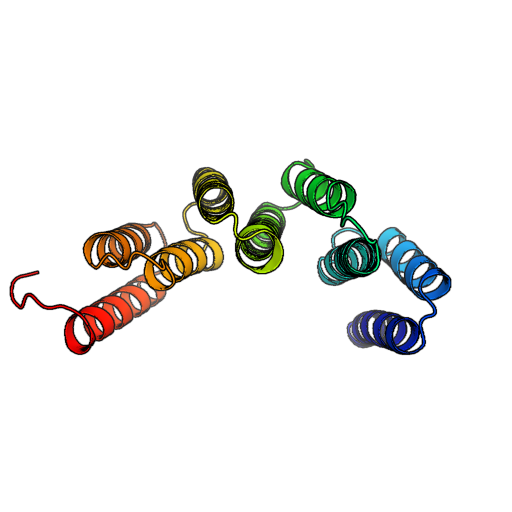 107 ILE A CA 1
ATOM 880 C C . ILE A 1 107 ? -5.008 5.511 1.288 1.00 98.50 107 ILE A C 1
ATOM 882 O O . ILE A 1 107 ? -5.992 4.809 1.063 1.00 98.50 107 ILE A O 1
ATOM 886 N N . ARG A 1 108 ? -5.115 6.734 1.820 1.00 97.75 108 ARG A N 1
ATOM 887 C CA . ARG A 1 108 ? -6.406 7.316 2.223 1.00 97.75 108 ARG A CA 1
ATOM 888 C C . ARG A 1 108 ? -7.376 7.436 1.043 1.00 97.75 108 ARG A C 1
ATOM 890 O O . ARG A 1 108 ? -8.514 6.999 1.152 1.00 97.75 108 ARG A O 1
ATOM 897 N N . ARG A 1 109 ? -6.908 7.904 -0.120 1.00 97.81 109 ARG A N 1
ATOM 898 C CA . ARG A 1 109 ? -7.719 7.950 -1.355 1.00 97.81 109 ARG A CA 1
ATOM 899 C C . ARG A 1 109 ? -8.162 6.574 -1.845 1.00 97.81 109 ARG A C 1
ATOM 901 O O . ARG A 1 109 ? -9.236 6.439 -2.422 1.00 97.81 109 ARG A O 1
ATOM 908 N N . ALA A 1 110 ? -7.331 5.551 -1.668 1.00 98.12 110 ALA A N 1
ATOM 909 C CA . ALA A 1 110 ? -7.717 4.190 -2.017 1.00 98.12 110 ALA A CA 1
ATOM 910 C C . ALA A 1 110 ? -8.793 3.658 -1.050 1.00 98.12 110 ALA A C 1
ATOM 912 O O . ALA A 1 110 ? -9.756 3.040 -1.500 1.00 98.12 110 ALA A O 1
ATOM 913 N N . LEU A 1 111 ? -8.689 3.977 0.246 1.00 97.75 111 LEU A N 1
ATOM 914 C CA . LEU A 1 111 ? -9.690 3.639 1.267 1.00 97.75 111 LEU A CA 1
ATOM 915 C C . LEU A 1 111 ? -11.032 4.358 1.061 1.00 97.75 111 LEU A C 1
ATOM 917 O O . LEU A 1 111 ? -12.068 3.804 1.403 1.00 97.75 111 LEU A O 1
ATOM 921 N N . GLU A 1 112 ? -11.060 5.541 0.442 1.00 96.19 112 GLU A N 1
ATOM 922 C CA . GLU A 1 112 ? -12.326 6.181 0.033 1.00 96.19 112 GLU A CA 1
ATOM 923 C C . GLU A 1 112 ? -13.125 5.314 -0.959 1.00 96.19 112 GLU A C 1
ATOM 925 O O . GLU A 1 112 ? -14.350 5.401 -1.016 1.00 96.19 112 GLU A O 1
ATOM 930 N N . ARG A 1 113 ? -12.445 4.468 -1.746 1.00 94.81 113 ARG A N 1
ATOM 931 C CA . ARG A 1 113 ? -13.055 3.616 -2.785 1.00 94.81 113 ARG A CA 1
ATOM 932 C C . ARG A 1 113 ? -13.229 2.160 -2.360 1.00 94.81 113 ARG A C 1
ATOM 934 O O . ARG A 1 113 ? -14.086 1.467 -2.907 1.00 94.81 113 ARG A O 1
ATOM 941 N N . ASP A 1 114 ? -12.383 1.687 -1.453 1.00 96.62 114 ASP A N 1
ATOM 942 C CA . ASP A 1 114 ? -12.308 0.296 -1.003 1.00 96.62 114 ASP A CA 1
ATOM 943 C C . ASP A 1 114 ? -12.028 0.257 0.507 1.00 96.62 114 ASP A C 1
ATOM 945 O O . ASP A 1 114 ? -10.965 -0.164 0.965 1.00 96.62 114 ASP A O 1
ATOM 949 N N . ARG A 1 115 ? -12.982 0.802 1.272 1.00 95.38 115 ARG A N 1
ATOM 950 C CA . ARG A 1 115 ? -12.849 1.123 2.703 1.00 95.38 115 ARG A CA 1
ATOM 951 C C . ARG A 1 115 ? -12.502 -0.073 3.582 1.00 95.38 115 ARG A C 1
ATOM 953 O O . ARG A 1 115 ? -11.760 0.078 4.544 1.00 95.38 115 ARG A O 1
ATOM 960 N N . ASP A 1 116 ? -12.998 -1.246 3.212 1.00 95.75 116 ASP A N 1
ATOM 961 C CA . ASP A 1 116 ? -12.878 -2.473 4.002 1.00 95.75 116 ASP A CA 1
ATOM 962 C C . ASP A 1 116 ? -11.693 -3.344 3.538 1.00 95.75 116 ASP A C 1
ATOM 964 O O . ASP A 1 116 ? -11.544 -4.502 3.928 1.00 95.75 116 ASP A O 1
ATOM 968 N N . ASN A 1 117 ? -10.819 -2.805 2.681 1.00 97.94 117 ASN A N 1
ATOM 969 C CA . ASN A 1 117 ? -9.658 -3.534 2.196 1.00 97.94 117 ASN A CA 1
ATOM 970 C C . ASN A 1 117 ? -8.589 -3.669 3.289 1.00 97.94 117 ASN A C 1
ATOM 972 O O . ASN A 1 117 ? -7.844 -2.730 3.582 1.00 97.94 117 ASN A O 1
ATOM 976 N N . ILE A 1 118 ? -8.446 -4.886 3.816 1.00 97.88 118 ILE A N 1
ATOM 977 C CA . ILE A 1 118 ? -7.488 -5.227 4.876 1.00 97.88 118 ILE A CA 1
ATOM 978 C C . ILE A 1 118 ? -6.057 -4.778 4.549 1.00 97.88 118 ILE A C 1
ATOM 980 O O . ILE A 1 118 ? -5.353 -4.276 5.420 1.00 97.88 118 ILE A O 1
ATOM 984 N N . GLN A 1 119 ? -5.610 -4.894 3.294 1.00 97.75 119 GLN A N 1
ATOM 985 C CA . GLN A 1 119 ? -4.240 -4.521 2.921 1.00 97.75 119 GLN A CA 1
ATOM 986 C C . GLN A 1 119 ? -4.014 -3.005 2.947 1.00 97.75 119 GLN A C 1
ATOM 988 O O . GLN A 1 119 ? -2.913 -2.562 3.273 1.00 97.75 119 GLN A O 1
ATOM 993 N N . LEU A 1 120 ? -5.034 -2.207 2.619 1.00 98.50 120 LEU A N 1
ATOM 994 C CA . LEU A 1 120 ? -4.964 -0.749 2.731 1.00 98.50 120 LEU A CA 1
ATOM 995 C C . LEU A 1 120 ? -4.979 -0.301 4.197 1.00 98.50 120 LEU A C 1
ATOM 997 O O . LEU A 1 120 ? -4.180 0.557 4.568 1.00 98.50 120 LEU A O 1
ATOM 1001 N N . LEU A 1 121 ? -5.828 -0.915 5.026 1.00 98.44 121 LEU A N 1
ATOM 1002 C CA . LEU A 1 121 ? -5.900 -0.649 6.467 1.00 98.44 121 LEU A CA 1
ATOM 1003 C C . LEU A 1 121 ? -4.570 -0.968 7.163 1.00 98.44 121 LEU A C 1
ATOM 1005 O O . LEU A 1 121 ? -4.015 -0.123 7.863 1.00 98.44 121 LEU A O 1
ATOM 1009 N N . LEU A 1 122 ? -4.001 -2.144 6.882 1.00 98.06 122 LEU A N 1
ATOM 1010 C CA . LEU A 1 122 ? -2.668 -2.523 7.355 1.00 98.06 122 LEU A CA 1
ATOM 1011 C C . LEU A 1 122 ? -1.608 -1.512 6.922 1.00 98.06 122 LEU A C 1
ATOM 1013 O O . LEU A 1 122 ? -0.778 -1.105 7.726 1.00 98.06 122 LEU A O 1
ATOM 1017 N N . GLN A 1 123 ? -1.655 -1.060 5.666 1.00 98.00 123 GLN A N 1
ATOM 1018 C CA . GLN A 1 123 ? -0.671 -0.109 5.168 1.00 98.00 123 GLN A CA 1
ATOM 1019 C C . GLN A 1 123 ? -0.779 1.272 5.834 1.00 98.00 123 GLN A C 1
ATOM 1021 O O . GLN A 1 123 ? 0.243 1.949 5.961 1.00 98.00 123 GLN A O 1
ATOM 1026 N N . LEU A 1 124 ? -1.979 1.691 6.248 1.00 97.75 124 LEU A N 1
ATOM 1027 C CA . LEU A 1 124 ? -2.194 2.925 7.007 1.00 97.75 124 LEU A CA 1
ATOM 1028 C C . LEU A 1 124 ? -1.582 2.830 8.414 1.00 97.75 124 LEU A C 1
ATOM 1030 O O . LEU A 1 124 ? -0.890 3.754 8.839 1.00 97.75 124 LEU A O 1
ATOM 1034 N N . ILE A 1 125 ? -1.776 1.694 9.090 1.00 97.44 125 ILE A N 1
ATOM 1035 C CA . ILE A 1 125 ? -1.172 1.404 10.399 1.00 97.44 125 ILE A CA 1
ATOM 1036 C C . ILE A 1 125 ? 0.358 1.347 10.276 1.00 97.44 125 ILE A C 1
ATOM 1038 O O . ILE A 1 125 ? 1.062 2.037 11.010 1.00 97.44 125 ILE A O 1
ATOM 1042 N N . ASP A 1 126 ? 0.883 0.607 9.294 1.00 96.38 126 ASP A N 1
ATOM 1043 C CA . ASP A 1 126 ? 2.326 0.502 9.035 1.00 96.38 126 ASP A CA 1
ATOM 1044 C C . ASP A 1 126 ? 2.956 1.863 8.750 1.00 96.38 126 ASP A C 1
ATOM 1046 O O . ASP A 1 126 ? 4.095 2.122 9.146 1.00 96.38 126 ASP A O 1
ATOM 1050 N N . LEU A 1 127 ? 2.234 2.738 8.035 1.00 96.62 127 LEU A N 1
ATOM 1051 C CA . LEU A 1 127 ? 2.648 4.122 7.895 1.00 96.62 127 LEU A CA 1
ATOM 1052 C C . LEU A 1 127 ? 2.768 4.705 9.296 1.00 96.62 127 LEU A C 1
ATOM 1054 O O . LEU A 1 127 ? 3.908 4.920 9.693 1.00 96.62 127 LEU A O 1
ATOM 1058 N N . ALA A 1 128 ? 1.686 4.893 10.056 1.00 95.44 128 ALA A N 1
ATOM 1059 C CA . ALA A 1 128 ? 1.716 5.510 11.389 1.00 95.44 128 ALA A CA 1
ATOM 1060 C C . ALA A 1 128 ? 2.872 5.008 12.285 1.00 95.44 128 ALA A C 1
ATOM 1062 O O . ALA A 1 128 ? 3.650 5.827 12.769 1.00 95.44 128 ALA A O 1
ATOM 1063 N N . PHE A 1 129 ? 3.075 3.690 12.378 1.00 94.00 129 PHE A N 1
ATOM 1064 C CA . PHE A 1 129 ? 4.169 3.072 13.142 1.00 94.00 129 PHE A CA 1
ATOM 1065 C C . PHE A 1 129 ? 5.569 3.505 12.716 1.00 94.00 129 PHE A C 1
ATOM 1067 O O . PHE A 1 129 ? 6.449 3.726 13.538 1.00 94.00 129 PHE A O 1
ATOM 1074 N N . THR A 1 130 ? 5.796 3.597 11.411 1.00 93.38 130 THR A N 1
ATOM 1075 C CA . THR A 1 130 ? 7.112 3.895 10.837 1.00 93.38 130 THR A CA 1
ATOM 1076 C C . THR A 1 130 ? 7.359 5.394 10.679 1.00 93.38 130 THR A C 1
ATOM 1078 O O . THR A 1 130 ? 8.226 5.794 9.898 1.00 93.38 130 THR A O 1
ATOM 1081 N N . ASN A 1 131 ? 6.566 6.246 11.338 1.00 92.50 131 ASN A N 1
ATOM 1082 C CA . ASN A 1 131 ? 6.800 7.684 11.307 1.00 92.50 131 ASN A CA 1
ATOM 1083 C C . ASN A 1 131 ? 8.104 8.016 12.046 1.00 92.50 131 ASN A C 1
ATOM 1085 O O . ASN A 1 131 ? 8.224 7.628 13.205 1.00 92.50 131 ASN A O 1
ATOM 1089 N N . PRO A 1 132 ? 9.064 8.732 11.425 1.00 90.88 132 PRO A N 1
ATOM 1090 C CA . PRO A 1 132 ? 10.254 9.195 12.139 1.00 90.88 132 PRO A CA 1
ATOM 1091 C C . PRO A 1 132 ? 9.899 10.077 13.340 1.00 90.88 132 PRO A C 1
ATOM 1093 O O . PRO A 1 132 ? 10.505 9.961 14.399 1.00 90.88 132 PRO A O 1
ATOM 1096 N N . GLU A 1 133 ? 8.872 10.913 13.182 1.00 91.31 133 GLU A N 1
ATOM 1097 C CA . GLU A 1 133 ? 8.215 11.619 14.280 1.00 91.31 133 GLU A CA 1
ATOM 1098 C C . GLU A 1 133 ? 7.097 10.718 14.810 1.00 91.31 133 GLU A C 1
ATOM 1100 O O . GLU A 1 133 ? 5.934 10.817 14.405 1.00 91.31 133 GLU A O 1
ATOM 1105 N N . PHE A 1 134 ? 7.485 9.742 15.630 1.00 90.44 134 PHE A N 1
ATOM 1106 C CA . PHE A 1 134 ? 6.559 8.758 16.173 1.00 90.44 134 PHE A CA 1
ATOM 1107 C C . PHE A 1 134 ? 5.459 9.434 17.003 1.00 90.44 134 PHE A C 1
ATOM 1109 O O . PHE A 1 134 ? 5.724 10.301 17.833 1.00 90.44 134 PHE A O 1
ATOM 1116 N N . SER A 1 135 ? 4.213 9.016 16.776 1.00 92.12 135 SER A N 1
ATOM 1117 C CA . SER A 1 135 ? 3.035 9.506 17.488 1.00 92.12 135 SER A CA 1
ATOM 1118 C C . SER A 1 135 ? 2.155 8.320 17.860 1.00 92.12 135 SER A C 1
ATOM 1120 O O . SER A 1 135 ? 1.580 7.674 16.982 1.00 92.12 135 SER A O 1
ATOM 1122 N N . GLN A 1 136 ? 2.036 8.049 19.162 1.00 92.38 136 GLN A N 1
ATOM 1123 C CA . GLN A 1 136 ? 1.148 7.002 19.676 1.00 92.38 136 GLN A CA 1
ATOM 1124 C C . GLN A 1 136 ? -0.298 7.259 19.262 1.00 92.38 136 GLN A C 1
ATOM 1126 O O . GLN A 1 136 ? -0.962 6.355 18.765 1.00 92.38 136 GLN A O 1
ATOM 1131 N N . THR A 1 137 ? -0.751 8.511 19.375 1.00 93.12 137 THR A N 1
ATOM 1132 C CA . THR A 1 137 ? -2.089 8.937 18.957 1.00 93.12 137 THR A CA 1
ATOM 1133 C C . THR A 1 137 ? -2.361 8.565 17.503 1.00 93.12 137 THR A C 1
ATOM 1135 O O . THR A 1 137 ? -3.375 7.940 17.218 1.00 93.12 137 THR A O 1
ATOM 1138 N N . ALA A 1 138 ? -1.429 8.842 16.584 1.00 94.56 138 ALA A N 1
ATOM 1139 C CA . ALA A 1 138 ? -1.611 8.506 15.172 1.00 94.56 138 ALA A CA 1
ATOM 1140 C C . ALA A 1 138 ? -1.696 6.988 14.920 1.00 94.56 138 ALA A C 1
ATOM 1142 O O . ALA A 1 138 ? -2.431 6.546 14.035 1.00 94.56 138 ALA A O 1
ATOM 1143 N N . VAL A 1 139 ? -0.949 6.180 15.682 1.00 95.88 139 VAL A N 1
ATOM 1144 C CA . VAL A 1 139 ? -1.017 4.711 15.601 1.00 95.88 139 VAL A CA 1
ATOM 1145 C C . VAL A 1 139 ? -2.361 4.203 16.128 1.00 95.88 139 VAL A C 1
ATOM 1147 O O . VAL A 1 139 ? -3.019 3.411 15.452 1.00 95.88 139 VAL A O 1
ATOM 1150 N N . ILE A 1 140 ? -2.801 4.701 17.286 1.00 95.50 140 ILE A N 1
ATOM 1151 C CA . ILE A 1 140 ? -4.094 4.371 17.901 1.00 95.50 140 ILE A CA 1
ATOM 1152 C C . ILE A 1 140 ? -5.247 4.737 16.964 1.00 95.50 140 ILE A C 1
ATOM 1154 O O . ILE A 1 140 ? -6.102 3.898 16.691 1.00 95.50 140 ILE A O 1
ATOM 1158 N N . GLU A 1 141 ? -5.233 5.944 16.397 1.00 96.38 141 GLU A N 1
ATOM 1159 C CA . GLU A 1 141 ? -6.239 6.402 15.437 1.00 96.38 141 GLU A CA 1
ATOM 1160 C C . GLU A 1 141 ? -6.290 5.519 14.183 1.00 96.38 141 GLU A C 1
ATOM 1162 O O . GLU A 1 141 ? -7.373 5.236 13.663 1.00 96.38 141 GLU A O 1
ATOM 1167 N N . ALA A 1 142 ? -5.137 5.051 13.690 1.00 97.25 142 ALA A N 1
ATOM 1168 C CA . ALA A 1 142 ? -5.082 4.146 12.546 1.00 97.25 142 ALA A CA 1
ATOM 1169 C C . ALA A 1 142 ? -5.690 2.769 12.869 1.00 97.25 142 ALA A C 1
ATOM 1171 O O . ALA A 1 142 ? -6.430 2.223 12.044 1.00 97.25 142 ALA A O 1
ATOM 1172 N N . PHE A 1 143 ? -5.432 2.226 14.064 1.00 97.94 143 PHE A N 1
ATOM 1173 C CA . PHE A 1 143 ? -6.088 1.002 14.535 1.00 97.94 143 PHE A CA 1
ATOM 1174 C C . PHE A 1 143 ? -7.593 1.195 14.714 1.00 97.94 143 PHE A C 1
ATOM 1176 O O . PHE A 1 143 ? -8.373 0.382 14.222 1.00 97.94 143 PHE A O 1
ATOM 1183 N N . ASP A 1 144 ? -8.016 2.286 15.351 1.00 97.62 144 ASP A N 1
ATOM 1184 C CA . ASP A 1 144 ? -9.432 2.588 15.563 1.00 97.62 144 ASP A CA 1
ATOM 1185 C C . ASP A 1 144 ? -10.185 2.732 14.245 1.00 97.62 144 ASP A C 1
ATOM 1187 O O . ASP A 1 144 ? -11.315 2.257 14.116 1.00 97.62 144 ASP A O 1
ATOM 1191 N N . PHE A 1 145 ? -9.558 3.348 13.243 1.00 97.31 145 PHE A N 1
ATOM 1192 C CA . PHE A 1 145 ? -10.113 3.421 11.899 1.00 97.31 145 PHE A CA 1
ATOM 1193 C C . PHE A 1 145 ? -10.325 2.023 11.293 1.00 97.31 145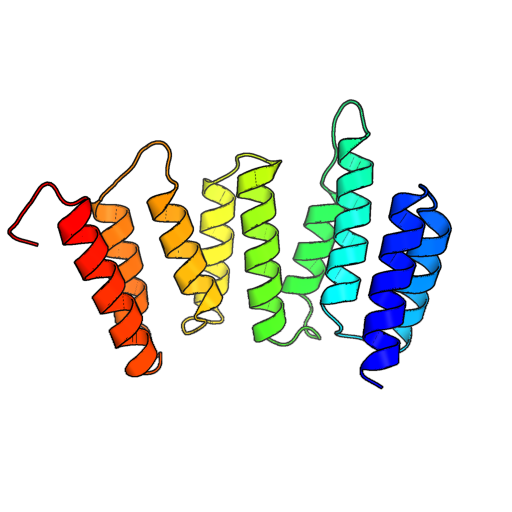 PHE A C 1
ATOM 1195 O O . PHE A 1 145 ? -11.386 1.756 10.722 1.00 97.31 145 PHE A O 1
ATOM 1202 N N . ALA A 1 146 ? -9.354 1.115 11.439 1.00 97.62 146 ALA A N 1
ATOM 1203 C CA . ALA A 1 146 ? -9.466 -0.256 10.944 1.00 97.62 146 ALA A CA 1
ATOM 1204 C C . ALA A 1 146 ? -10.554 -1.057 11.680 1.00 97.62 146 ALA A C 1
ATOM 1206 O O . ALA A 1 146 ? -11.392 -1.678 11.032 1.00 97.62 146 ALA A O 1
ATOM 1207 N N . ILE A 1 147 ? -10.607 -0.982 13.013 1.00 97.81 147 ILE A N 1
ATOM 1208 C CA . ILE A 1 147 ? -11.588 -1.702 13.845 1.00 97.81 147 ILE A CA 1
ATOM 1209 C C . ILE A 1 147 ? -13.024 -1.231 13.558 1.00 97.81 147 ILE A C 1
ATOM 1211 O O . ILE A 1 147 ? -13.952 -2.040 13.524 1.00 97.81 147 ILE A O 1
ATOM 1215 N N . LYS A 1 148 ? -13.217 0.071 13.300 1.00 96.62 148 LYS A N 1
ATOM 1216 C CA . LYS A 1 148 ? -14.519 0.665 12.941 1.00 96.62 148 LYS A CA 1
ATOM 1217 C C . LYS A 1 148 ? -14.937 0.407 11.486 1.00 96.62 148 LYS A C 1
ATOM 1219 O O . LYS A 1 148 ? -16.041 0.794 11.102 1.00 96.62 148 LYS A O 1
ATOM 1224 N N . SER A 1 149 ? -14.074 -0.189 10.662 1.00 96.25 149 SER A N 1
ATOM 1225 C CA . SER A 1 149 ? -14.397 -0.515 9.268 1.00 96.25 149 SER A CA 1
ATOM 1226 C C . SER A 1 149 ? -15.309 -1.745 9.178 1.00 96.25 149 SER A C 1
ATOM 1228 O O . SER A 1 149 ? -15.424 -2.531 10.122 1.00 96.25 149 SER A O 1
ATOM 1230 N N . ASN A 1 150 ? -15.982 -1.928 8.041 1.00 96.50 150 ASN A N 1
ATOM 1231 C CA . ASN A 1 150 ? -16.947 -3.009 7.840 1.00 96.50 150 ASN A CA 1
ATOM 1232 C C . ASN A 1 150 ? -16.248 -4.303 7.379 1.00 96.50 150 ASN A C 1
ATOM 1234 O O . ASN A 1 150 ? -16.552 -4.879 6.337 1.00 96.50 150 ASN A O 1
ATOM 1238 N N . ILE A 1 151 ? -15.267 -4.730 8.171 1.00 96.69 151 ILE A N 1
ATOM 1239 C CA . ILE A 1 151 ? -14.496 -5.964 7.990 1.00 96.69 151 ILE A CA 1
ATOM 1240 C C . ILE A 1 151 ? -15.067 -7.085 8.869 1.00 96.69 151 ILE A C 1
ATOM 1242 O O . ILE A 1 151 ? -15.934 -6.839 9.713 1.00 96.69 151 ILE A O 1
ATOM 1246 N N . SER A 1 152 ? -14.592 -8.317 8.676 1.00 97.75 152 SER A N 1
ATOM 1247 C CA . SER A 1 152 ? -15.063 -9.459 9.464 1.00 97.75 152 SER A CA 1
ATOM 1248 C C . SER A 1 152 ? -14.735 -9.294 10.951 1.00 97.75 152 SER A C 1
ATOM 1250 O O . SER A 1 152 ? -13.740 -8.665 11.308 1.00 97.75 152 SER A O 1
ATOM 1252 N N . ASP A 1 153 ? -15.535 -9.891 11.836 1.00 97.62 153 ASP A N 1
ATOM 1253 C CA . ASP A 1 153 ? -15.268 -9.821 13.279 1.00 97.62 153 ASP A CA 1
ATOM 1254 C C . ASP A 1 153 ? -13.945 -10.501 13.656 1.00 97.62 153 ASP A C 1
ATOM 1256 O O . ASP A 1 153 ? -13.267 -10.057 14.580 1.00 97.62 153 ASP A O 1
ATOM 1260 N N . ALA A 1 154 ? -13.529 -11.517 12.893 1.00 97.81 154 ALA A N 1
ATOM 1261 C CA . ALA A 1 154 ? -12.211 -12.126 13.030 1.00 97.81 154 ALA A CA 1
ATOM 1262 C C . ALA A 1 154 ? -11.085 -11.123 12.720 1.00 97.81 154 ALA A C 1
ATOM 1264 O O . ALA A 1 154 ? -10.124 -11.032 13.482 1.00 97.81 154 ALA A O 1
ATOM 1265 N N . ASP A 1 155 ? -11.213 -10.328 11.651 1.00 97.88 155 ASP A N 1
ATOM 1266 C CA . ASP A 1 155 ? -10.226 -9.293 11.320 1.00 97.88 155 ASP A CA 1
ATOM 1267 C C . ASP A 1 155 ? -10.243 -8.152 12.347 1.00 97.88 155 ASP A C 1
ATOM 1269 O O . ASP A 1 155 ? -9.181 -7.686 12.763 1.00 97.88 155 ASP A O 1
ATOM 1273 N N . LYS A 1 156 ? -11.427 -7.719 12.810 1.00 98.25 156 LYS A N 1
ATOM 1274 C CA . LYS A 1 156 ? -11.537 -6.721 13.891 1.00 98.25 156 LYS A CA 1
ATOM 1275 C C . LYS A 1 156 ? -10.842 -7.207 15.152 1.00 98.25 156 LYS A C 1
ATOM 1277 O O . LYS A 1 156 ? -10.082 -6.447 15.740 1.00 98.25 156 LYS A O 1
ATOM 1282 N N . LEU A 1 157 ? -11.059 -8.467 15.538 1.00 97.94 157 LEU A N 1
ATOM 1283 C CA . LEU A 1 157 ? -10.394 -9.072 16.688 1.00 97.94 157 LEU A CA 1
ATOM 1284 C C . LEU A 1 157 ? -8.870 -9.043 16.526 1.00 97.94 157 LEU A C 1
ATOM 1286 O O . LEU A 1 157 ? -8.179 -8.639 17.456 1.00 97.94 157 LEU A O 1
ATOM 1290 N N . GLN A 1 158 ? -8.348 -9.386 15.345 1.00 98.06 158 GLN A N 1
ATOM 1291 C CA . GLN A 1 158 ? -6.910 -9.306 15.069 1.00 98.06 158 GLN A CA 1
ATOM 1292 C C . GLN A 1 158 ? -6.366 -7.872 15.164 1.00 98.06 158 GLN A C 1
ATOM 1294 O O . GLN A 1 158 ? -5.284 -7.664 15.712 1.00 98.06 158 GLN A O 1
ATOM 1299 N N . PHE A 1 159 ? -7.088 -6.870 14.651 1.00 98.12 159 PHE A N 1
ATOM 1300 C CA . PHE A 1 159 ? -6.682 -5.469 14.803 1.00 98.12 159 PHE A CA 1
ATOM 1301 C C . PHE A 1 159 ? -6.735 -5.006 16.262 1.00 98.12 159 PHE A C 1
ATOM 1303 O O . PHE A 1 159 ? -5.813 -4.320 16.697 1.00 98.12 159 PHE A O 1
ATOM 1310 N N . SER A 1 160 ? -7.756 -5.405 17.022 1.00 97.75 160 SER A N 1
ATOM 1311 C CA . SER A 1 160 ? -7.881 -5.089 18.449 1.00 97.75 160 SER A CA 1
ATOM 1312 C C . SER A 1 160 ? -6.764 -5.715 19.280 1.00 97.75 160 SER A C 1
ATOM 1314 O O . SER A 1 160 ? -6.188 -5.028 20.114 1.00 97.75 160 SER A O 1
ATOM 1316 N N . GLN A 1 161 ? -6.415 -6.979 19.021 1.00 97.19 161 GLN A N 1
ATOM 1317 C CA . GLN A 1 161 ? -5.286 -7.651 19.674 1.00 97.19 161 GLN A CA 1
ATOM 1318 C C . GLN A 1 161 ? -3.981 -6.904 19.405 1.00 97.19 161 GLN A C 1
ATOM 1320 O O . GLN A 1 161 ? -3.299 -6.507 20.335 1.00 97.19 161 GLN A O 1
ATOM 1325 N N . ARG A 1 162 ? -3.696 -6.577 18.140 1.00 96.88 162 ARG A N 1
ATOM 1326 C CA . ARG A 1 162 ? -2.486 -5.821 17.784 1.00 96.88 162 ARG A CA 1
ATOM 1327 C C . ARG A 1 162 ? -2.458 -4.401 18.350 1.00 96.88 162 ARG A C 1
ATOM 1329 O O . ARG A 1 162 ? -1.377 -3.870 18.586 1.00 96.88 162 ARG A O 1
ATOM 1336 N N . LYS A 1 163 ? -3.622 -3.765 18.517 1.00 96.31 163 LYS A N 1
ATOM 1337 C CA . LYS A 1 163 ? -3.738 -2.471 19.199 1.00 96.31 163 LYS A CA 1
ATOM 1338 C C . LYS A 1 163 ? -3.405 -2.620 20.686 1.00 96.31 163 LYS A C 1
ATOM 1340 O O . LYS A 1 163 ? -2.707 -1.768 21.218 1.00 96.31 163 LYS A O 1
ATOM 1345 N N . LEU A 1 164 ? -3.895 -3.675 21.333 1.00 94.88 164 LEU A N 1
ATOM 1346 C CA . LEU A 1 164 ? -3.604 -3.975 22.733 1.00 94.88 164 LEU A CA 1
ATOM 1347 C C . LEU A 1 164 ? -2.114 -4.267 22.933 1.00 94.88 164 LEU A C 1
ATOM 1349 O O . LEU A 1 164 ? -1.500 -3.590 23.746 1.00 94.88 164 LEU A O 1
ATOM 1353 N N . ASP A 1 165 ? -1.518 -5.141 22.114 1.00 94.19 165 ASP A N 1
ATOM 1354 C CA . ASP A 1 165 ? -0.073 -5.422 22.139 1.00 94.19 165 ASP A CA 1
ATOM 1355 C C . ASP A 1 165 ? 0.741 -4.121 22.006 1.00 94.19 165 ASP A C 1
ATOM 1357 O O . ASP A 1 165 ? 1.691 -3.872 22.741 1.00 94.19 165 ASP A O 1
ATOM 1361 N N . PHE A 1 166 ? 0.331 -3.235 21.090 1.00 92.88 166 PHE A N 1
ATOM 1362 C CA . PHE A 1 166 ? 0.957 -1.924 20.925 1.00 92.88 166 PHE A CA 1
ATOM 1363 C C . PHE A 1 166 ? 0.867 -1.052 22.182 1.00 92.88 166 PHE A C 1
ATOM 1365 O O . PHE A 1 166 ? 1.836 -0.373 22.522 1.00 92.88 166 PHE A O 1
ATOM 1372 N N . LEU A 1 167 ? -0.295 -1.022 22.837 1.00 91.69 167 LEU A N 1
ATOM 1373 C CA . LEU A 1 167 ? -0.488 -0.228 24.044 1.00 91.69 167 LEU A CA 1
ATOM 1374 C C . LEU A 1 167 ? 0.353 -0.777 25.201 1.00 91.69 167 LEU A C 1
ATOM 1376 O O . LEU A 1 167 ? 0.980 0.010 25.901 1.00 91.69 167 LEU A O 1
ATOM 1380 N N . GLU A 1 168 ? 0.428 -2.097 25.358 1.00 89.38 168 GLU A N 1
ATOM 1381 C CA . GLU A 1 168 ? 1.243 -2.738 26.395 1.00 89.38 168 GLU A CA 1
ATOM 1382 C C . GLU A 1 168 ? 2.748 -2.520 26.178 1.00 89.38 168 GLU A C 1
ATOM 1384 O O . GLU A 1 168 ? 3.468 -2.208 27.127 1.00 89.38 168 GLU A O 1
ATOM 1389 N N . ASP A 1 169 ? 3.224 -2.633 24.935 1.00 87.44 169 ASP A N 1
ATOM 1390 C CA . ASP A 1 169 ? 4.653 -2.538 24.624 1.00 87.44 169 ASP A CA 1
ATOM 1391 C C . ASP A 1 169 ? 5.164 -1.091 24.542 1.00 87.44 169 ASP A C 1
ATOM 1393 O O . ASP A 1 169 ? 6.336 -0.823 24.824 1.00 87.44 169 ASP A O 1
ATOM 1397 N N . LEU A 1 170 ? 4.329 -0.163 24.059 1.00 81.19 170 LEU A N 1
ATOM 1398 C CA . LEU A 1 170 ? 4.784 1.147 23.583 1.00 81.19 170 LEU A CA 1
ATOM 1399 C C . LEU A 1 170 ? 3.962 2.339 24.079 1.00 81.19 170 LEU A C 1
ATOM 1401 O O . LEU A 1 170 ? 4.400 3.459 23.806 1.00 81.19 170 LEU A O 1
ATOM 1405 N N . SER A 1 171 ? 2.817 2.165 24.757 1.00 71.94 171 SER A N 1
ATOM 1406 C CA . SER A 1 171 ? 2.084 3.296 25.358 1.00 71.94 171 SER A CA 1
ATOM 1407 C C . SER A 1 171 ? 2.786 3.779 26.622 1.00 71.94 171 SER A C 1
ATOM 1409 O O . SER A 1 171 ? 3.286 2.986 27.415 1.00 71.94 171 SER A O 1
ATOM 1411 N N . TYR A 1 172 ? 2.799 5.095 26.831 1.00 69.50 172 TYR A N 1
ATOM 1412 C CA . TYR A 1 172 ? 3.253 5.677 28.101 1.00 69.50 172 TYR A CA 1
ATOM 1413 C C . TYR A 1 172 ? 2.097 5.929 29.075 1.00 69.50 172 TYR A C 1
ATOM 1415 O O . TYR A 1 172 ? 2.344 6.366 30.196 1.00 69.50 172 TYR A O 1
ATOM 1423 N N . ASP A 1 173 ? 0.860 5.667 28.646 1.00 61.69 173 ASP A N 1
ATOM 1424 C CA . ASP A 1 173 ? -0.360 5.966 29.388 1.00 61.69 173 ASP A CA 1
ATOM 1425 C C . ASP A 1 173 ? -1.202 4.697 29.567 1.00 61.69 173 ASP A C 1
ATOM 1427 O O . ASP A 1 173 ? -1.440 3.964 28.599 1.00 61.69 173 ASP A O 1
ATOM 1431 N N . ILE A 1 174 ? -1.607 4.430 30.811 1.00 56.69 174 ILE A N 1
ATOM 1432 C CA . ILE A 1 174 ? -2.345 3.220 31.223 1.00 56.69 174 ILE A CA 1
ATOM 1433 C C . ILE A 1 174 ? -3.866 3.426 31.036 1.00 56.69 174 ILE A C 1
ATOM 1435 O O . ILE A 1 174 ? -4.622 2.458 31.019 1.00 56.69 174 ILE A O 1
ATOM 1439 N N . ASP A 1 175 ? -4.308 4.672 30.823 1.00 57.16 175 ASP A N 1
ATOM 1440 C CA . ASP A 1 175 ? -5.721 5.083 30.836 1.00 57.16 175 ASP A CA 1
ATOM 1441 C C . ASP A 1 175 ? -6.350 5.297 29.431 1.00 57.16 175 ASP A C 1
ATOM 1443 O O . ASP A 1 175 ? -7.277 6.097 29.282 1.00 57.16 175 ASP A O 1
ATOM 1447 N N . VAL A 1 176 ? -5.864 4.608 28.385 1.00 51.75 176 VAL A N 1
ATOM 1448 C CA . VAL A 1 176 ? -6.396 4.703 26.996 1.00 51.75 176 VAL A CA 1
ATOM 1449 C C . VAL A 1 176 ? -7.662 3.875 26.775 1.00 51.75 176 VAL A C 1
ATOM 1451 O O . VAL A 1 176 ? -7.642 2.661 27.074 1.00 51.75 176 VAL A O 1
#